Protein AF-Q7U7T5-F1 (afdb_monomer)

Secondary structure (DSSP, 8-state):
------EEEEEEE-STTHHHHHHHHHHTTEEEESS----GGGTTTEEEEEEEEETTEEEEEEEEEEEE--S-THHHHTTSTT-SS-SSEEEEEEE-S--EEE-HHHH--EETTEE-HHHHHHHHHHHHH--

Solvent-accessible surface area (backbone atoms only — not comparable to full-atom values): 7341 Å² total; per-residue (Å²): 134,84,77,80,71,72,43,80,50,46,42,55,29,66,63,97,51,17,66,58,38,49,51,43,23,60,77,68,29,36,49,56,32,66,81,74,83,78,58,82,85,41,37,76,32,26,35,36,40,40,33,27,57,60,89,96,42,38,36,34,30,36,25,34,32,65,40,72,46,87,69,67,69,59,77,53,24,61,76,39,96,72,57,41,49,59,73,58,57,48,30,22,31,50,73,71,29,60,81,39,80,50,58,62,90,44,38,52,65,72,53,94,58,15,52,38,77,92,25,42,64,52,40,52,52,52,42,61,76,76,88

Sequence (131 aa):
MTLIGITVRSWLYAGSCALENMVLGMEERAVRDGGNHLSTDEFDACLAIVVCRIGSNTFAHLGQIVGLYRGDARQIWDRSKDCGPSEGETYEMKPLSRIHRVPDEVCGPIEDDGVHADHRAAVVHYLLDMG

Mean predicted aligned error: 3.98 Å

pLDDT: mean 91.93, std 10.1, range [34.12, 98.25]

Nearest PDB structures (foldseek):
  8fl0-assembly1_ND  TM=3.411E-01  e=1.827E-01  Homo sapiens
  8ir3-assembly1_T  TM=2.831E-01  e=1.173E-01  Homo sapiens
  5oql-assembly1_b  TM=2.678E-01  e=6.490E-01  Thermochaetoides thermophila DSM 1495
  6swj-assembly1_A-2  TM=2.560E-01  e=7.849E-01  Geobacillus stearothermophilus
  4jas-assembly1_A-2  TM=2.453E-01  e=8.362E-01  Thermotoga maritima MSB8

Foldseek 3Di:
DPDLAQAEFEAEQEDQCSVVLVVLCVVLQKDDEAPDDDDQSCAQRYKYWYWYDDPPWIKTFIWGFHFFDPDDPQVRQVVTPVSHYYHHTMTRTGTQADIDTDDCVQQPDQDPRGRDPVNRVSVVVVRNVHD

Radius of gyration: 13.74 Å; Cα contacts (8 Å, |Δi|>4): 274; chains: 1; bounding box: 29×44×31 Å

Organism: Parasynechococcus marenigrum (strain WH8102) (NCBI:txid84588)

Structure (mmCIF, N/CA/C/O backbone):
data_AF-Q7U7T5-F1
#
_entry.id   AF-Q7U7T5-F1
#
loop_
_atom_site.group_PDB
_atom_site.id
_atom_site.type_symbol
_atom_site.label_atom_id
_atom_site.label_alt_id
_atom_site.label_comp_id
_atom_site.label_asym_id
_atom_site.label_entity_id
_atom_site.label_seq_id
_atom_site.pdbx_PDB_ins_code
_atom_site.Cartn_x
_atom_site.Cartn_y
_atom_site.Cartn_z
_atom_site.occupancy
_atom_site.B_iso_or_equiv
_atom_site.auth_seq_id
_atom_site.auth_comp_id
_atom_site.auth_asym_id
_atom_site.auth_atom_id
_atom_site.pdbx_PDB_model_num
ATOM 1 N N . MET A 1 1 ? 6.028 -26.794 -14.955 1.00 34.12 1 MET A N 1
ATOM 2 C CA . MET A 1 1 ? 5.023 -25.734 -14.741 1.00 34.12 1 MET A CA 1
ATOM 3 C C . MET A 1 1 ? 5.587 -24.794 -13.702 1.00 34.12 1 MET A C 1
ATOM 5 O O . MET A 1 1 ? 5.675 -25.180 -12.545 1.00 34.12 1 MET A O 1
ATOM 9 N N . THR A 1 2 ? 6.062 -23.626 -14.117 1.00 37.31 2 THR A N 1
ATOM 10 C CA . THR A 1 2 ? 6.516 -22.590 -13.189 1.00 37.31 2 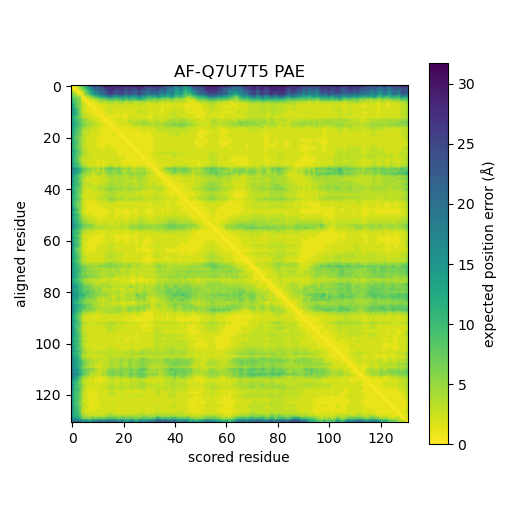THR A CA 1
ATOM 11 C C . THR A 1 2 ? 5.257 -21.939 -12.629 1.00 37.31 2 THR A C 1
ATOM 13 O O . THR A 1 2 ? 4.542 -21.258 -13.359 1.00 37.31 2 THR A O 1
ATOM 16 N N . LEU A 1 3 ? 4.914 -22.241 -11.377 1.00 44.62 3 LEU A N 1
ATOM 17 C CA . LEU A 1 3 ? 3.920 -21.456 -10.651 1.00 44.62 3 LEU A CA 1
ATOM 18 C C . LEU A 1 3 ? 4.504 -20.046 -10.539 1.00 44.62 3 LEU A C 1
ATOM 20 O O . LEU A 1 3 ? 5.525 -19.866 -9.880 1.00 44.62 3 LEU A O 1
ATOM 24 N N . ILE A 1 4 ? 3.910 -19.074 -11.231 1.00 53.91 4 ILE A N 1
ATOM 25 C CA . ILE A 1 4 ? 4.192 -17.662 -10.971 1.00 53.91 4 ILE A CA 1
ATOM 26 C C . ILE A 1 4 ? 3.612 -17.406 -9.579 1.00 53.91 4 ILE A C 1
ATOM 28 O O . ILE A 1 4 ? 2.395 -17.323 -9.417 1.00 53.91 4 ILE A O 1
ATOM 32 N N . GLY A 1 5 ? 4.468 -17.433 -8.558 1.00 70.69 5 GLY A N 1
ATOM 33 C CA . GLY A 1 5 ? 4.065 -17.127 -7.194 1.00 70.69 5 GLY A CA 1
ATOM 34 C C . GLY A 1 5 ? 3.686 -15.656 -7.127 1.00 70.69 5 GLY A C 1
ATOM 35 O O . GLY A 1 5 ? 4.531 -14.803 -7.373 1.00 70.69 5 GLY A O 1
ATOM 36 N N . ILE A 1 6 ? 2.419 -15.361 -6.840 1.00 82.44 6 ILE A N 1
ATOM 37 C CA . ILE A 1 6 ? 1.997 -13.994 -6.542 1.00 82.44 6 ILE A CA 1
ATOM 38 C C . ILE A 1 6 ? 2.529 -13.655 -5.151 1.00 82.44 6 ILE A C 1
ATOM 40 O O . ILE A 1 6 ? 2.190 -14.328 -4.176 1.00 82.44 6 ILE A O 1
ATOM 44 N N . THR A 1 7 ? 3.347 -12.613 -5.055 1.00 92.06 7 THR A N 1
ATOM 45 C CA . THR A 1 7 ? 3.876 -12.121 -3.782 1.00 92.06 7 THR A CA 1
ATOM 46 C C . THR A 1 7 ? 2.956 -11.032 -3.248 1.00 92.06 7 THR A C 1
ATOM 48 O O . THR A 1 7 ? 2.655 -10.073 -3.955 1.00 92.06 7 THR A O 1
ATOM 51 N N . VAL A 1 8 ? 2.531 -11.138 -1.988 1.00 94.94 8 VAL A N 1
ATOM 52 C CA . VAL A 1 8 ? 1.760 -10.082 -1.316 1.00 94.94 8 VAL A CA 1
ATOM 53 C C . VAL A 1 8 ? 2.662 -9.346 -0.333 1.00 94.94 8 VAL A C 1
ATOM 55 O O . VAL A 1 8 ? 3.161 -9.929 0.636 1.00 94.94 8 VAL A O 1
ATOM 58 N N . ARG A 1 9 ? 2.864 -8.055 -0.580 1.00 95.31 9 ARG A N 1
ATOM 59 C CA . ARG A 1 9 ? 3.651 -7.156 0.267 1.00 95.31 9 ARG A CA 1
ATOM 60 C C . ARG A 1 9 ? 2.754 -6.053 0.832 1.00 95.31 9 ARG A C 1
ATOM 62 O O . ARG A 1 9 ? 1.650 -5.813 0.336 1.00 95.31 9 ARG A O 1
ATOM 69 N N . SER A 1 10 ? 3.216 -5.427 1.905 1.00 95.50 10 SER A N 1
ATOM 70 C CA . SER A 1 10 ? 2.480 -4.401 2.637 1.00 95.50 10 SER A CA 1
ATOM 71 C C . SER A 1 10 ? 3.287 -3.106 2.678 1.00 95.50 10 SER A C 1
ATOM 73 O O . SER A 1 10 ? 4.493 -3.153 2.886 1.00 95.50 10 SER A O 1
ATOM 75 N N . TRP A 1 11 ? 2.608 -1.977 2.483 1.00 95.69 11 TRP A N 1
ATOM 76 C CA . TRP A 1 11 ? 3.145 -0.620 2.555 1.00 95.69 11 TRP A CA 1
ATOM 77 C C . TRP A 1 11 ? 2.410 0.127 3.660 1.00 95.69 11 TRP A C 1
ATOM 79 O O . TRP A 1 11 ? 1.198 0.328 3.565 1.00 95.69 11 TRP A O 1
ATOM 89 N N . LEU A 1 12 ? 3.131 0.551 4.698 1.00 94.88 12 LEU A N 1
ATOM 90 C CA . LEU A 1 12 ? 2.561 1.319 5.800 1.00 94.88 12 LEU A CA 1
ATOM 91 C C . LEU A 1 12 ? 2.782 2.815 5.600 1.00 94.88 12 LEU A C 1
ATOM 93 O O . LEU A 1 12 ? 3.911 3.302 5.626 1.00 94.88 12 LEU A O 1
ATOM 97 N N . TYR A 1 13 ? 1.692 3.567 5.488 1.00 95.00 13 TYR A N 1
ATOM 98 C CA . TYR A 1 13 ? 1.731 5.017 5.635 1.00 95.00 13 TYR A CA 1
ATOM 99 C C . TYR A 1 13 ? 1.404 5.369 7.085 1.00 95.00 13 TYR A C 1
ATOM 101 O O . TYR A 1 13 ? 0.362 4.980 7.622 1.00 95.00 13 TYR A O 1
ATOM 109 N N . ALA A 1 14 ? 2.308 6.107 7.722 1.00 91.50 14 ALA A N 1
ATOM 110 C CA . ALA A 1 14 ? 2.216 6.514 9.117 1.00 91.50 14 ALA A CA 1
ATOM 111 C C . ALA A 1 14 ? 2.115 8.040 9.244 1.00 91.50 14 ALA A C 1
ATOM 113 O O . ALA A 1 14 ? 2.394 8.777 8.302 1.00 91.50 14 ALA A O 1
ATOM 114 N N . GLY A 1 15 ? 1.708 8.513 10.422 1.00 91.06 15 GLY A N 1
ATOM 115 C CA . GLY A 1 15 ? 1.554 9.940 10.707 1.00 91.06 15 GLY A CA 1
ATOM 116 C C . GLY A 1 15 ? 0.133 10.470 10.499 1.00 91.06 15 GLY A C 1
ATOM 117 O O . GLY A 1 15 ? -0.784 9.762 10.082 1.00 91.06 15 GLY A O 1
ATOM 118 N N . SER A 1 16 ? -0.068 11.743 10.840 1.00 91.25 16 SER A N 1
ATOM 119 C CA . SER A 1 16 ? -1.385 12.390 10.825 1.00 91.25 16 SER A CA 1
ATOM 120 C C . SER A 1 16 ? -1.953 12.610 9.420 1.00 91.25 16 SER A C 1
ATOM 122 O O . SER A 1 16 ? -3.170 12.738 9.294 1.00 91.25 16 SER A O 1
ATOM 124 N N . CYS A 1 17 ? -1.112 12.619 8.380 1.00 94.12 17 CYS A N 1
ATOM 125 C CA . CYS A 1 17 ? -1.536 12.772 6.984 1.00 94.12 17 CYS A CA 1
ATOM 126 C C . CYS A 1 17 ? -1.495 11.443 6.215 1.00 94.12 17 CYS A C 1
ATOM 128 O O . CYS A 1 17 ? -1.640 11.430 4.999 1.00 94.12 17 CYS A O 1
ATOM 130 N N . ALA A 1 18 ? -1.357 10.299 6.895 1.00 95.06 18 ALA A N 1
ATOM 131 C CA . ALA A 1 18 ? -1.215 9.004 6.231 1.00 95.06 18 ALA A CA 1
ATOM 132 C C . ALA A 1 18 ? -2.376 8.660 5.280 1.00 95.06 18 ALA A C 1
ATOM 134 O O . ALA A 1 18 ? -2.152 8.134 4.191 1.00 95.06 18 ALA A O 1
ATOM 135 N N . LEU A 1 19 ? -3.612 9.002 5.660 1.00 96.12 19 LEU A N 1
ATOM 136 C CA . LEU A 1 19 ? -4.780 8.798 4.801 1.00 96.12 19 LEU A CA 1
ATOM 137 C C . LEU A 1 19 ? -4.782 9.747 3.593 1.00 96.12 19 LEU A C 1
ATOM 139 O O . LEU A 1 19 ? -5.151 9.338 2.500 1.00 96.12 19 LEU A O 1
ATOM 143 N N . GLU A 1 20 ? -4.341 10.993 3.768 1.00 96.69 20 GLU A N 1
ATOM 144 C CA . GLU A 1 20 ? -4.162 11.948 2.666 1.00 96.69 20 GLU A CA 1
ATOM 145 C C . GLU A 1 20 ? -3.090 11.445 1.689 1.00 96.69 20 GLU A C 1
ATOM 147 O O . GLU A 1 20 ? -3.336 11.368 0.488 1.00 96.69 20 GLU A O 1
ATOM 152 N N . ASN A 1 21 ? -1.952 10.983 2.208 1.00 96.25 21 ASN A N 1
ATOM 153 C CA . ASN A 1 21 ? -0.874 10.372 1.432 1.00 96.25 21 ASN A CA 1
ATOM 154 C C . ASN A 1 21 ? -1.335 9.144 0.642 1.00 96.25 21 ASN A C 1
ATOM 156 O O . ASN A 1 21 ? -0.922 8.955 -0.505 1.00 96.25 21 ASN A O 1
ATOM 160 N N . MET A 1 22 ? -2.195 8.322 1.249 1.00 96.75 22 MET A N 1
ATOM 161 C CA . MET A 1 22 ? -2.807 7.162 0.605 1.00 96.75 22 MET A CA 1
ATOM 162 C C . MET A 1 22 ? -3.728 7.586 -0.541 1.00 96.75 22 MET A C 1
ATOM 164 O O . MET A 1 22 ? -3.641 7.019 -1.625 1.00 96.75 22 MET A O 1
ATOM 168 N N . VAL A 1 23 ? -4.573 8.600 -0.331 1.00 96.94 23 VAL A N 1
ATOM 169 C CA . VAL A 1 23 ? -5.461 9.134 -1.376 1.00 96.94 23 VAL A CA 1
ATOM 170 C C . VAL A 1 23 ? -4.651 9.698 -2.543 1.00 96.94 23 VAL A C 1
ATOM 172 O O . VAL A 1 23 ? -4.903 9.315 -3.681 1.00 96.94 23 VAL A O 1
ATOM 175 N N . LEU A 1 24 ? -3.645 10.534 -2.271 1.00 96.81 24 LEU A N 1
ATOM 176 C CA . LEU A 1 24 ? -2.775 11.116 -3.299 1.00 96.81 24 LEU A CA 1
ATOM 177 C C . LEU A 1 24 ? -2.040 10.036 -4.103 1.00 96.81 24 LEU A C 1
ATOM 179 O O . LEU A 1 24 ? -2.031 10.074 -5.330 1.00 96.81 24 LEU A O 1
ATOM 183 N N . GLY A 1 25 ? -1.472 9.038 -3.418 1.00 96.56 25 GLY A N 1
ATOM 184 C CA . GLY A 1 25 ? -0.824 7.904 -4.075 1.00 96.56 25 GLY A CA 1
ATOM 185 C C . GLY A 1 25 ? -1.798 7.104 -4.942 1.00 96.56 25 GLY A C 1
ATOM 186 O O . GLY A 1 25 ? -1.485 6.761 -6.078 1.00 96.56 25 GLY A O 1
ATOM 187 N N . MET A 1 26 ? -3.016 6.858 -4.456 1.00 96.44 26 MET A N 1
ATOM 188 C CA . MET A 1 26 ? -4.038 6.148 -5.223 1.00 96.44 26 MET A CA 1
ATOM 189 C C . MET A 1 26 ? -4.483 6.928 -6.474 1.00 96.44 26 MET A C 1
ATOM 191 O O . MET A 1 26 ? -4.630 6.320 -7.537 1.00 96.44 26 MET A O 1
ATOM 195 N N . GLU A 1 27 ? -4.683 8.248 -6.369 1.00 95.56 27 GLU A N 1
ATOM 196 C CA . GLU A 1 27 ? -5.023 9.128 -7.500 1.00 95.56 27 GLU A CA 1
ATOM 197 C C . GLU A 1 27 ? -3.945 9.084 -8.591 1.00 95.56 27 GLU A C 1
ATOM 199 O O . GLU A 1 27 ? -4.260 8.923 -9.772 1.00 95.56 27 GLU A O 1
ATOM 204 N N . GLU A 1 28 ? -2.679 9.144 -8.178 1.00 96.44 28 GLU A N 1
ATOM 205 C CA . GLU A 1 28 ? -1.511 9.162 -9.066 1.00 96.44 28 GLU A CA 1
ATOM 206 C C . GLU A 1 28 ? -0.999 7.761 -9.424 1.00 96.44 28 GLU A C 1
ATOM 208 O O . GLU A 1 28 ? -0.011 7.618 -10.143 1.00 96.44 28 GLU A O 1
ATOM 213 N N . ARG A 1 29 ? -1.684 6.705 -8.956 1.00 97.00 29 ARG A N 1
ATOM 214 C CA . ARG A 1 29 ? -1.322 5.299 -9.208 1.00 97.00 29 ARG A CA 1
ATOM 215 C C . ARG A 1 29 ? 0.114 4.984 -8.785 1.00 97.00 29 ARG A C 1
ATOM 217 O O . ARG A 1 29 ? 0.842 4.268 -9.471 1.00 97.00 29 ARG A O 1
ATOM 224 N N . ALA A 1 30 ? 0.502 5.518 -7.637 1.00 96.75 30 ALA A N 1
ATOM 225 C CA . ALA A 1 30 ? 1.840 5.429 -7.091 1.00 96.75 30 ALA A CA 1
ATOM 226 C C . ALA A 1 30 ? 1.818 5.001 -5.622 1.00 96.75 30 ALA A C 1
ATOM 228 O O . ALA A 1 30 ? 0.968 5.418 -4.833 1.00 96.75 30 ALA A O 1
ATOM 229 N N . VAL A 1 31 ? 2.805 4.200 -5.239 1.00 96.19 31 VAL A N 1
ATOM 230 C CA . VAL A 1 31 ? 3.076 3.861 -3.842 1.00 96.19 31 VAL A CA 1
ATOM 231 C C . VAL A 1 31 ? 4.555 4.081 -3.551 1.00 96.19 31 VAL A C 1
ATOM 233 O O . VAL A 1 31 ? 5.398 3.836 -4.414 1.00 96.19 31 VAL A O 1
ATOM 236 N N . ARG A 1 32 ? 4.875 4.581 -2.358 1.00 94.31 32 ARG A N 1
ATOM 237 C CA . ARG A 1 32 ? 6.250 4.853 -1.935 1.00 94.31 32 ARG A CA 1
ATOM 238 C C . ARG A 1 32 ? 6.476 4.349 -0.527 1.00 94.31 32 ARG A C 1
ATOM 240 O O . ARG A 1 32 ? 5.715 4.684 0.372 1.00 94.31 32 ARG A O 1
ATOM 247 N N . ASP A 1 33 ? 7.550 3.604 -0.332 1.00 88.00 33 ASP A N 1
ATOM 248 C CA . ASP A 1 33 ? 8.128 3.418 0.992 1.00 88.00 33 ASP A CA 1
ATOM 249 C C . ASP A 1 33 ? 9.649 3.249 0.898 1.00 88.00 33 ASP A C 1
ATOM 251 O O . ASP A 1 33 ? 10.216 3.203 -0.195 1.00 88.00 33 ASP A O 1
ATOM 255 N N . GLY A 1 34 ? 10.298 3.161 2.058 1.00 85.56 34 GLY A N 1
ATOM 256 C CA . GLY A 1 34 ? 11.724 2.853 2.168 1.00 85.56 34 GLY A CA 1
ATOM 257 C C . GLY A 1 34 ? 12.044 1.414 2.583 1.00 85.56 34 GLY A C 1
ATOM 258 O O . GLY A 1 34 ? 13.200 1.143 2.888 1.00 85.56 34 GLY A O 1
ATOM 259 N N . GLY A 1 35 ? 11.054 0.520 2.673 1.00 87.00 35 GLY A N 1
ATOM 260 C CA . GLY A 1 35 ? 11.224 -0.845 3.195 1.00 87.00 35 GLY A CA 1
ATOM 261 C C . GLY A 1 35 ? 11.054 -1.945 2.144 1.00 87.00 35 GLY A C 1
ATOM 262 O O . GLY A 1 35 ? 11.694 -2.994 2.220 1.00 87.00 35 GLY A O 1
ATOM 263 N N . ASN A 1 36 ? 10.215 -1.709 1.140 1.00 91.19 36 ASN A N 1
ATOM 264 C CA . ASN A 1 36 ? 9.962 -2.614 0.038 1.00 91.19 36 ASN A CA 1
ATOM 265 C C . ASN A 1 36 ? 10.887 -2.299 -1.136 1.00 91.19 36 ASN A C 1
ATOM 267 O O . ASN A 1 36 ? 10.698 -1.336 -1.874 1.00 91.19 36 ASN A O 1
ATOM 271 N N . HIS A 1 37 ? 11.832 -3.207 -1.359 1.00 93.00 37 HIS A N 1
ATOM 272 C CA . HIS A 1 37 ? 12.670 -3.235 -2.552 1.00 93.00 37 HIS A CA 1
ATOM 273 C C . HIS A 1 37 ? 12.247 -4.409 -3.434 1.00 93.00 37 HIS A C 1
ATOM 275 O O . HIS A 1 37 ? 12.273 -5.563 -2.986 1.00 93.00 37 HIS A O 1
ATOM 281 N N . LEU A 1 38 ? 11.789 -4.115 -4.649 1.00 92.75 38 LEU A N 1
ATOM 282 C CA . LEU A 1 38 ? 11.321 -5.095 -5.621 1.00 92.75 38 LEU A CA 1
ATOM 283 C C . LEU A 1 38 ? 12.301 -5.175 -6.785 1.00 92.75 38 LEU A C 1
ATOM 285 O O . LEU A 1 38 ? 12.752 -4.166 -7.326 1.00 92.75 38 LEU A O 1
ATOM 289 N N . SER A 1 39 ? 12.579 -6.400 -7.213 1.00 92.44 39 SER A N 1
ATOM 290 C CA . SER A 1 39 ? 13.251 -6.638 -8.487 1.00 92.44 39 SER A CA 1
ATOM 291 C C . SER A 1 39 ? 12.271 -6.527 -9.660 1.00 92.44 39 SER A C 1
ATOM 293 O O . SER A 1 39 ? 11.058 -6.648 -9.493 1.00 92.44 39 SER A O 1
ATOM 295 N N . THR A 1 40 ? 12.792 -6.351 -10.878 1.00 91.88 40 THR A N 1
ATOM 296 C CA . THR A 1 40 ? 11.965 -6.305 -12.097 1.00 91.88 40 THR A CA 1
ATOM 297 C C . THR A 1 40 ? 11.143 -7.569 -12.326 1.00 91.88 40 THR A C 1
ATOM 299 O O . THR A 1 40 ? 10.089 -7.498 -12.948 1.00 91.88 40 THR A O 1
ATOM 302 N N . ASP A 1 41 ? 11.605 -8.710 -11.812 1.00 91.81 41 ASP A N 1
ATOM 303 C CA . ASP A 1 41 ? 10.927 -10.004 -11.940 1.00 91.81 41 ASP A CA 1
ATOM 304 C C . ASP A 1 41 ? 9.673 -10.095 -11.054 1.00 91.81 4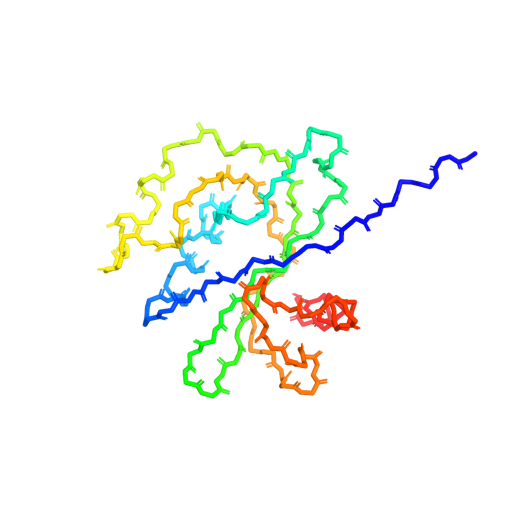1 ASP A C 1
ATOM 306 O O . ASP A 1 41 ? 8.827 -10.965 -11.251 1.00 91.81 41 ASP A O 1
ATOM 310 N N . GLU A 1 42 ? 9.545 -9.196 -10.075 1.00 92.62 42 GLU A N 1
ATOM 311 C CA . GLU A 1 42 ? 8.385 -9.103 -9.187 1.00 92.62 42 GLU A CA 1
ATOM 312 C C . GLU A 1 42 ? 7.310 -8.149 -9.715 1.00 92.62 42 GLU A C 1
ATOM 314 O O . GLU A 1 42 ? 6.191 -8.135 -9.195 1.00 92.62 42 GLU A O 1
ATOM 319 N N . PHE A 1 43 ? 7.614 -7.364 -10.751 1.00 94.38 43 PHE A N 1
ATOM 320 C CA . PHE A 1 43 ? 6.609 -6.547 -11.423 1.00 94.38 43 PHE A CA 1
ATOM 321 C C . PHE A 1 43 ? 5.574 -7.447 -12.094 1.00 94.38 43 PHE A C 1
ATOM 323 O O . PHE A 1 43 ? 5.881 -8.543 -12.556 1.00 94.38 43 PHE A O 1
ATOM 330 N N . ASP A 1 44 ? 4.316 -7.019 -12.055 1.00 93.25 44 ASP A N 1
ATOM 331 C CA . ASP A 1 44 ? 3.128 -7.798 -12.419 1.00 93.25 44 ASP A CA 1
ATOM 332 C C . ASP A 1 44 ? 2.874 -9.054 -11.553 1.00 93.25 44 ASP A C 1
ATOM 334 O O . ASP A 1 44 ? 1.761 -9.583 -11.564 1.00 93.25 44 ASP A O 1
ATOM 338 N N . ALA A 1 45 ? 3.835 -9.497 -10.737 1.00 93.31 45 ALA A N 1
ATOM 339 C CA . ALA A 1 45 ? 3.707 -10.618 -9.804 1.00 93.31 45 ALA A CA 1
ATOM 340 C C . ALA A 1 45 ? 3.541 -10.183 -8.335 1.00 93.31 45 ALA A C 1
ATOM 342 O O . ALA A 1 45 ? 3.340 -11.034 -7.466 1.00 93.31 45 ALA A O 1
ATOM 343 N N . CYS A 1 46 ? 3.590 -8.880 -8.038 1.00 96.06 46 CYS A N 1
ATOM 344 C CA . CYS A 1 46 ? 3.427 -8.352 -6.687 1.00 96.06 46 CYS A CA 1
ATOM 345 C C . CYS A 1 46 ? 2.085 -7.635 -6.489 1.00 96.06 46 CYS A C 1
ATOM 347 O O . CYS A 1 46 ? 1.751 -6.681 -7.196 1.00 96.06 46 CYS A O 1
ATOM 349 N N . LEU A 1 47 ? 1.339 -8.073 -5.474 1.00 97.06 47 LEU A N 1
ATOM 350 C CA . LEU A 1 47 ? 0.208 -7.345 -4.914 1.00 97.06 47 LEU A CA 1
ATOM 351 C C . LEU A 1 47 ? 0.666 -6.497 -3.727 1.00 97.06 47 LEU A C 1
ATOM 353 O O . LEU A 1 47 ? 1.343 -6.985 -2.819 1.00 97.06 47 LEU A O 1
ATOM 357 N N . ALA A 1 48 ? 0.241 -5.240 -3.728 1.00 96.94 48 ALA A N 1
ATOM 358 C CA . ALA A 1 48 ? 0.500 -4.262 -2.693 1.00 96.94 48 ALA A CA 1
ATOM 359 C C . ALA A 1 48 ? -0.754 -3.991 -1.871 1.00 96.94 48 ALA A C 1
ATOM 361 O O . ALA A 1 48 ? -1.745 -3.463 -2.380 1.00 96.94 48 ALA A O 1
ATOM 362 N N . ILE A 1 49 ? -0.686 -4.332 -0.586 1.00 97.69 49 ILE A N 1
ATOM 363 C CA . ILE A 1 49 ? -1.610 -3.825 0.424 1.00 97.69 49 ILE A CA 1
ATOM 364 C C . ILE A 1 49 ? -1.031 -2.504 0.915 1.00 97.69 49 ILE A C 1
ATOM 366 O O . ILE A 1 49 ? -0.026 -2.497 1.619 1.00 97.69 49 ILE A O 1
ATOM 370 N N . VAL A 1 50 ? -1.652 -1.386 0.561 1.00 97.56 50 VAL A N 1
ATOM 371 C CA . VAL A 1 50 ? -1.272 -0.084 1.117 1.00 97.56 50 VAL A CA 1
ATOM 372 C C . VAL A 1 50 ? -2.198 0.190 2.284 1.00 97.56 50 VAL A C 1
ATOM 374 O O . VAL A 1 50 ? -3.415 0.214 2.108 1.00 97.56 50 VAL A O 1
ATOM 377 N N . VAL A 1 51 ? -1.637 0.358 3.476 1.00 97.12 51 VAL A N 1
ATOM 378 C CA . VAL A 1 51 ? -2.375 0.466 4.735 1.00 97.12 51 VAL A CA 1
ATOM 379 C C . VAL A 1 51 ? -1.946 1.709 5.507 1.00 97.12 51 VAL A C 1
ATOM 381 O O . VAL A 1 51 ? -0.790 2.118 5.487 1.00 97.12 51 VAL A O 1
ATOM 384 N N . CYS A 1 52 ? -2.887 2.321 6.216 1.00 95.81 52 CYS A N 1
ATOM 385 C CA . CYS A 1 52 ? -2.601 3.355 7.199 1.00 95.81 52 CYS A CA 1
ATOM 386 C C . CYS A 1 52 ? -3.544 3.239 8.392 1.00 95.81 52 CYS A C 1
ATOM 388 O O . CYS A 1 52 ? -4.664 2.729 8.271 1.00 95.81 52 CYS A O 1
ATOM 390 N N . ARG A 1 53 ? -3.120 3.772 9.538 1.00 93.94 53 ARG A N 1
ATOM 391 C CA . ARG A 1 53 ? -3.942 3.837 10.747 1.00 93.94 53 ARG A CA 1
ATOM 392 C C . ARG A 1 53 ? -4.161 5.285 11.172 1.00 93.94 53 ARG A C 1
ATOM 394 O O . ARG A 1 53 ? -3.205 6.021 11.388 1.00 93.94 53 ARG A O 1
ATOM 401 N N . ILE A 1 54 ? -5.426 5.674 11.321 1.00 92.56 54 ILE A N 1
ATOM 402 C CA . ILE A 1 54 ? -5.847 6.994 11.807 1.00 92.56 54 ILE A CA 1
ATOM 403 C C . ILE A 1 54 ? -6.697 6.799 13.063 1.00 92.56 54 ILE A C 1
ATOM 405 O O . ILE A 1 54 ? -7.837 6.330 13.003 1.00 92.56 54 ILE A O 1
ATOM 409 N N . GLY A 1 55 ? -6.135 7.153 14.221 1.00 89.81 55 GLY A N 1
ATOM 410 C CA . GLY A 1 55 ? -6.745 6.839 15.513 1.00 89.81 55 GLY A CA 1
ATOM 411 C C . GLY A 1 55 ? -6.906 5.326 15.682 1.00 89.81 55 GLY A C 1
ATOM 412 O O . GLY A 1 55 ? -5.946 4.580 15.521 1.00 89.81 55 GLY A O 1
ATOM 413 N N . SER A 1 56 ? -8.127 4.873 15.970 1.00 89.69 56 SER A N 1
ATOM 414 C CA . SER A 1 56 ? -8.478 3.449 16.069 1.00 89.69 56 SER A CA 1
ATOM 415 C C . SER A 1 56 ? -8.938 2.827 14.745 1.00 89.69 56 SER A C 1
ATOM 417 O O . SER A 1 56 ? -9.454 1.716 14.742 1.00 89.69 56 SER A O 1
ATOM 419 N N . ASN A 1 57 ? -8.831 3.542 13.621 1.00 94.62 57 ASN A N 1
ATOM 420 C CA . ASN A 1 57 ? -9.322 3.060 12.334 1.00 94.62 57 ASN A CA 1
ATOM 421 C C . ASN A 1 57 ? -8.171 2.675 11.413 1.00 94.62 57 ASN A C 1
ATOM 423 O O . ASN A 1 57 ? -7.287 3.489 11.143 1.00 94.62 57 ASN A O 1
ATOM 427 N N . THR A 1 58 ? -8.240 1.458 10.883 1.00 96.56 58 THR A N 1
ATOM 428 C CA . THR A 1 58 ? -7.346 0.963 9.838 1.00 96.56 58 THR A CA 1
ATOM 429 C C . THR A 1 58 ? -8.007 1.169 8.475 1.00 96.56 58 THR A C 1
ATOM 431 O O . THR A 1 58 ? -9.158 0.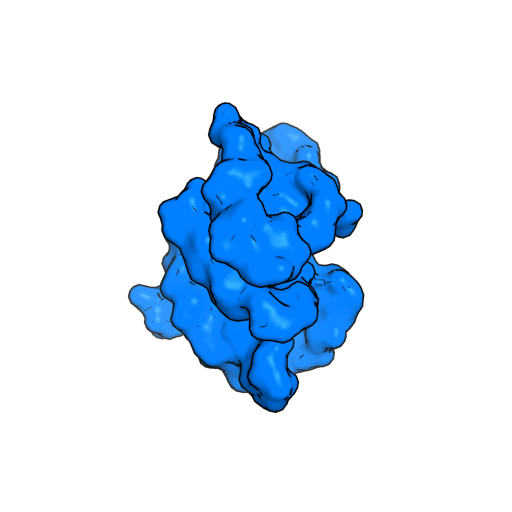777 8.268 1.00 96.56 58 THR A O 1
ATOM 434 N N . PHE A 1 59 ? -7.294 1.800 7.546 1.00 97.69 59 PHE A N 1
ATOM 435 C CA . PHE A 1 59 ? -7.710 1.967 6.154 1.00 97.69 59 PHE A CA 1
ATOM 436 C C .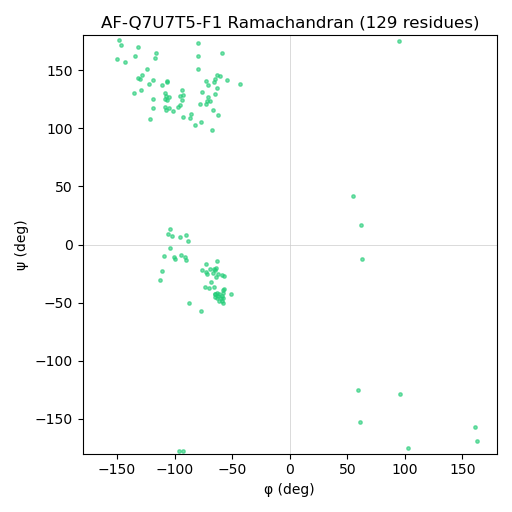 PHE A 1 59 ? -6.705 1.277 5.248 1.00 97.69 59 PHE A C 1
ATOM 438 O O . PHE A 1 59 ? -5.507 1.344 5.518 1.00 97.69 59 PHE A O 1
ATOM 445 N N . ALA A 1 60 ? -7.178 0.638 4.183 1.00 98.00 60 ALA A N 1
ATOM 446 C CA . ALA A 1 60 ? -6.301 0.042 3.190 1.00 98.00 60 ALA A CA 1
ATOM 447 C C . ALA A 1 60 ? -6.919 0.032 1.792 1.00 98.00 60 ALA A C 1
ATOM 449 O O . ALA A 1 60 ? -8.143 0.081 1.639 1.00 98.00 60 ALA A O 1
ATOM 450 N N . HIS A 1 61 ? -6.064 -0.085 0.781 1.00 98.25 61 HIS A N 1
ATOM 451 C CA . HIS A 1 61 ? -6.449 -0.489 -0.565 1.00 98.25 61 HIS A CA 1
ATOM 452 C C . HIS A 1 61 ? -5.474 -1.531 -1.112 1.00 98.25 61 HIS A C 1
ATOM 454 O O . HIS A 1 61 ? -4.351 -1.687 -0.627 1.00 98.25 61 HIS A O 1
ATOM 460 N N . LEU A 1 62 ? -5.920 -2.236 -2.146 1.00 98.12 62 LEU A N 1
ATOM 461 C CA . LEU A 1 62 ? -5.140 -3.220 -2.872 1.00 98.12 62 LEU A CA 1
ATOM 462 C C . LEU A 1 62 ? -4.742 -2.655 -4.233 1.00 98.12 62 LEU A C 1
ATOM 464 O O . LEU A 1 62 ? -5.548 -2.020 -4.920 1.00 98.12 62 LEU A O 1
ATOM 468 N N . GLY A 1 63 ? -3.517 -2.930 -4.654 1.00 97.38 63 GLY A N 1
ATOM 469 C CA . GLY A 1 63 ? -3.081 -2.720 -6.025 1.00 97.38 63 GLY A CA 1
ATOM 470 C C . GLY A 1 63 ? -2.064 -3.757 -6.472 1.00 97.38 63 GLY A C 1
ATOM 471 O O . GLY A 1 63 ? -1.596 -4.570 -5.684 1.00 97.38 63 GLY A O 1
ATOM 472 N N . GLN A 1 64 ? -1.739 -3.738 -7.755 1.00 97.62 64 GLN A N 1
ATOM 473 C CA . GLN A 1 64 ? -0.683 -4.550 -8.351 1.00 97.62 64 GLN A CA 1
ATOM 474 C C . GLN A 1 64 ? 0.486 -3.642 -8.713 1.00 97.62 64 GLN A C 1
ATOM 476 O O . GLN A 1 64 ? 0.269 -2.622 -9.366 1.00 97.62 64 GLN A O 1
ATOM 481 N N . ILE A 1 65 ? 1.706 -4.002 -8.320 1.00 97.62 65 ILE A N 1
ATOM 482 C CA . ILE A 1 65 ? 2.907 -3.268 -8.728 1.00 97.62 65 ILE A CA 1
ATOM 483 C C . ILE A 1 65 ? 3.265 -3.663 -10.157 1.00 97.62 65 ILE A C 1
ATOM 485 O O . ILE A 1 65 ? 3.499 -4.837 -10.434 1.00 97.62 65 ILE A O 1
ATOM 489 N N . VAL A 1 66 ? 3.307 -2.683 -11.058 1.00 96.88 66 VAL A N 1
ATOM 490 C CA . VAL A 1 66 ? 3.566 -2.900 -12.496 1.00 96.88 66 VAL A CA 1
ATOM 491 C C . VAL A 1 66 ? 4.940 -2.388 -12.930 1.00 96.88 66 VAL A C 1
ATOM 493 O O . VAL A 1 66 ? 5.387 -2.650 -14.044 1.00 96.88 66 VAL A O 1
ATOM 496 N N . GLY A 1 67 ? 5.632 -1.652 -12.060 1.00 96.94 67 GLY A N 1
ATOM 497 C CA . GLY A 1 67 ? 6.982 -1.177 -12.326 1.00 96.94 67 GLY A CA 1
ATOM 498 C C . GLY A 1 67 ? 7.416 -0.033 -11.427 1.00 96.94 67 GLY A C 1
ATOM 499 O O . GLY A 1 67 ? 6.752 0.307 -10.450 1.00 96.94 67 GLY A O 1
ATOM 500 N N . LEU A 1 68 ? 8.540 0.585 -11.785 1.00 96.81 68 LEU A N 1
ATOM 501 C CA . LEU A 1 68 ? 8.980 1.844 -11.188 1.00 96.81 68 LEU A CA 1
ATOM 502 C C . LEU A 1 68 ? 8.111 2.998 -11.687 1.00 96.81 68 LEU A C 1
ATOM 504 O O . LEU A 1 68 ? 7.785 3.071 -12.876 1.00 96.81 68 LEU A O 1
ATOM 508 N N . TYR A 1 69 ? 7.790 3.925 -10.789 1.00 96.50 69 TYR A N 1
ATOM 509 C CA . TYR A 1 69 ? 7.062 5.133 -11.146 1.00 96.50 69 TYR A CA 1
ATOM 510 C C . TYR A 1 69 ? 7.904 6.011 -12.077 1.00 96.50 69 TYR A C 1
ATOM 512 O O . TYR A 1 69 ? 9.072 6.288 -11.811 1.00 96.50 69 TYR A O 1
ATOM 520 N N . ARG A 1 70 ? 7.311 6.438 -13.197 1.00 92.50 70 ARG A N 1
ATOM 521 C CA . ARG A 1 70 ? 8.016 7.176 -14.263 1.00 92.50 70 ARG A CA 1
ATOM 522 C C . ARG A 1 70 ? 7.905 8.698 -14.142 1.00 92.50 70 ARG A C 1
ATOM 524 O O . ARG A 1 70 ? 8.551 9.408 -14.910 1.00 92.50 70 ARG A O 1
ATOM 531 N N . GLY A 1 71 ? 7.064 9.192 -13.236 1.00 90.50 71 GLY A N 1
ATOM 532 C CA . GLY A 1 71 ? 6.879 10.618 -12.977 1.00 90.50 71 GLY A CA 1
ATOM 533 C C . GLY A 1 71 ? 7.775 11.144 -11.856 1.00 90.50 71 GLY A C 1
ATOM 534 O O . GLY A 1 71 ? 8.565 10.416 -11.257 1.00 90.50 71 GLY A O 1
ATOM 535 N N . ASP A 1 72 ? 7.611 12.425 -11.536 1.00 90.44 72 ASP A N 1
ATOM 536 C CA . ASP A 1 72 ? 8.239 13.028 -10.363 1.00 90.44 72 ASP A CA 1
ATOM 537 C C . ASP A 1 72 ? 7.401 12.725 -9.115 1.00 90.44 72 ASP A C 1
ATOM 539 O O . ASP A 1 72 ? 6.351 13.327 -8.886 1.00 90.44 72 ASP A O 1
ATOM 543 N N . ALA A 1 73 ? 7.865 11.774 -8.305 1.00 87.81 73 ALA A N 1
ATOM 544 C CA . ALA A 1 73 ? 7.196 11.356 -7.076 1.00 87.81 73 ALA A CA 1
ATOM 545 C C . ALA A 1 73 ? 6.968 12.512 -6.084 1.00 87.81 73 ALA A C 1
ATOM 547 O O . ALA A 1 73 ? 6.019 12.475 -5.301 1.00 87.81 73 ALA A O 1
ATOM 548 N N . ARG A 1 74 ? 7.806 13.558 -6.118 1.00 89.38 74 ARG A N 1
ATOM 549 C CA . ARG A 1 74 ? 7.644 14.729 -5.243 1.00 89.38 74 ARG A CA 1
ATOM 550 C C . ARG A 1 74 ? 6.366 15.494 -5.567 1.00 89.38 74 ARG A C 1
ATOM 552 O O . ARG A 1 74 ? 5.650 15.896 -4.661 1.00 89.38 74 ARG A O 1
ATOM 559 N N . GLN A 1 75 ? 5.986 15.574 -6.841 1.00 91.62 75 GLN A N 1
ATOM 560 C CA . GLN A 1 75 ? 4.760 16.265 -7.265 1.00 91.62 75 GLN A CA 1
ATOM 561 C C . GLN A 1 75 ? 3.476 15.614 -6.730 1.00 91.62 75 GLN A C 1
ATOM 563 O O . GLN A 1 75 ? 2.441 16.277 -6.659 1.00 91.62 75 GLN A O 1
ATOM 568 N N . ILE A 1 76 ? 3.541 14.339 -6.332 1.00 93.50 76 ILE A N 1
ATOM 569 C CA . ILE A 1 76 ? 2.418 13.623 -5.723 1.00 93.50 76 ILE A CA 1
ATOM 570 C C . ILE A 1 76 ? 2.263 14.051 -4.264 1.00 93.50 76 ILE A C 1
ATOM 572 O O . ILE A 1 76 ? 1.206 14.535 -3.862 1.00 93.50 76 ILE A O 1
ATOM 576 N N . TRP A 1 77 ? 3.324 13.883 -3.470 1.00 94.06 77 TRP A N 1
ATOM 577 C CA . TRP A 1 77 ? 3.237 13.970 -2.013 1.00 94.06 77 TRP A CA 1
ATOM 578 C C . TRP A 1 77 ? 3.697 15.295 -1.400 1.00 94.06 77 TRP A C 1
ATOM 580 O O . TRP A 1 77 ? 3.360 15.548 -0.247 1.00 94.06 77 TRP A O 1
ATOM 590 N N . ASP A 1 78 ? 4.335 16.195 -2.154 1.00 91.75 78 ASP A N 1
ATOM 591 C CA . ASP A 1 78 ? 4.556 17.588 -1.720 1.00 91.75 78 ASP A CA 1
ATOM 592 C C . ASP A 1 78 ? 3.221 18.338 -1.528 1.00 91.75 78 ASP A C 1
ATOM 594 O O . ASP A 1 78 ? 3.166 19.404 -0.916 1.00 91.75 78 ASP A O 1
ATOM 598 N N . ARG A 1 79 ? 2.120 17.771 -2.047 1.00 89.06 79 ARG A N 1
ATOM 599 C CA . ARG A 1 79 ? 0.744 18.230 -1.819 1.00 89.06 79 ARG A CA 1
ATOM 600 C C . ARG A 1 79 ? 0.245 17.920 -0.403 1.00 89.06 79 ARG A C 1
ATOM 602 O O . ARG A 1 79 ? -0.674 18.597 0.050 1.00 89.06 79 ARG A O 1
ATOM 609 N N . SER A 1 80 ? 0.826 16.924 0.269 1.00 90.56 80 SER A N 1
ATOM 610 C CA . SER A 1 80 ? 0.509 16.587 1.658 1.00 90.56 80 SER A CA 1
ATOM 611 C C . SER A 1 80 ? 1.214 17.530 2.627 1.00 90.56 80 SER A C 1
ATOM 613 O O . SER A 1 80 ? 2.322 18.004 2.381 1.00 90.56 80 SER A O 1
ATOM 615 N N . LYS A 1 81 ? 0.605 17.751 3.794 1.00 89.38 81 LYS A N 1
ATOM 616 C CA . LYS A 1 81 ? 1.178 18.598 4.853 1.00 89.38 81 LYS A CA 1
ATOM 617 C C . LYS A 1 81 ? 2.462 18.037 5.468 1.00 89.38 81 LYS A C 1
ATOM 619 O O . LYS A 1 81 ? 3.191 18.799 6.098 1.00 89.38 81 LYS A O 1
ATOM 624 N N . ASP A 1 82 ? 2.705 16.734 5.343 1.00 89.69 82 ASP A N 1
ATOM 625 C CA . ASP A 1 82 ? 3.882 16.051 5.896 1.00 89.69 82 ASP A CA 1
ATOM 626 C C . ASP A 1 82 ? 4.935 15.672 4.845 1.00 89.69 82 ASP A C 1
ATOM 628 O O . ASP A 1 82 ? 5.889 14.972 5.171 1.00 89.69 82 ASP A O 1
ATOM 632 N N . CYS A 1 83 ? 4.785 16.147 3.604 1.00 87.19 83 CYS A N 1
ATOM 633 C CA . CYS A 1 83 ? 5.658 15.806 2.475 1.00 87.19 83 CYS A CA 1
ATOM 634 C C . CYS A 1 83 ? 5.663 14.307 2.102 1.00 87.19 83 CYS A C 1
ATOM 636 O O . CYS A 1 83 ? 6.537 13.837 1.360 1.00 87.19 83 CYS A O 1
ATOM 638 N N . GLY A 1 84 ? 4.665 13.548 2.563 1.00 89.62 84 GLY A N 1
ATOM 639 C CA . GLY A 1 84 ? 4.400 12.199 2.091 1.00 89.62 84 GLY A CA 1
ATOM 640 C C . GLY A 1 84 ? 4.841 11.053 2.989 1.00 89.62 84 GLY A C 1
ATOM 641 O O . GLY A 1 84 ? 5.362 11.251 4.084 1.00 89.62 84 GLY A O 1
ATOM 642 N N . PRO A 1 85 ? 4.681 9.818 2.479 1.00 90.88 85 PRO A N 1
ATOM 643 C CA . PRO A 1 85 ? 5.255 8.614 3.068 1.00 90.88 85 PRO A CA 1
ATOM 644 C C . PRO A 1 85 ? 6.778 8.702 3.154 1.00 90.88 85 PRO A C 1
ATOM 646 O O . PRO A 1 85 ? 7.393 9.501 2.443 1.00 90.88 85 PRO A O 1
ATOM 649 N N . SER A 1 86 ? 7.383 7.819 3.946 1.00 87.69 86 SER A N 1
ATOM 650 C CA . SER A 1 86 ? 8.837 7.666 4.051 1.00 87.69 86 SER A CA 1
ATOM 651 C C . SER A 1 86 ? 9.529 7.695 2.684 1.00 87.69 86 SER A C 1
ATOM 653 O O . SER A 1 86 ? 9.037 7.109 1.716 1.00 87.69 86 SER A O 1
ATOM 655 N N . GLU A 1 87 ? 10.668 8.388 2.601 1.00 87.38 87 GLU A N 1
ATOM 656 C CA . GLU A 1 87 ? 11.476 8.399 1.381 1.00 87.38 87 GLU A CA 1
ATOM 657 C C . GLU A 1 87 ? 11.955 6.987 1.024 1.00 87.38 87 GLU A C 1
ATOM 659 O O . GLU A 1 87 ? 12.269 6.177 1.897 1.00 87.38 87 GLU A O 1
ATOM 664 N N . GLY A 1 88 ? 12.024 6.718 -0.278 1.00 89.75 88 GLY A N 1
ATOM 665 C CA . GLY A 1 88 ? 12.463 5.446 -0.828 1.00 89.75 88 GLY A CA 1
ATOM 666 C C . GLY A 1 88 ? 12.006 5.274 -2.271 1.00 89.75 88 GLY A C 1
ATOM 667 O O . GLY A 1 88 ? 11.756 6.257 -2.980 1.00 89.75 88 GLY A O 1
ATOM 668 N N . GLU A 1 89 ? 11.926 4.027 -2.722 1.00 93.62 89 GLU A N 1
ATOM 669 C CA . GLU A 1 89 ? 11.521 3.718 -4.089 1.00 93.62 89 GLU A CA 1
ATOM 670 C C . GLU A 1 89 ? 10.033 4.006 -4.282 1.00 93.62 89 GLU A C 1
ATOM 672 O O . GLU A 1 89 ? 9.190 3.713 -3.434 1.00 93.62 89 GLU A O 1
ATOM 677 N N . THR A 1 90 ? 9.711 4.622 -5.417 1.00 96.44 90 THR A N 1
ATOM 678 C CA . THR A 1 90 ? 8.325 4.869 -5.810 1.00 96.44 90 THR A CA 1
ATOM 679 C C . THR A 1 90 ? 7.963 3.921 -6.937 1.00 96.44 90 THR A C 1
ATOM 681 O O . THR A 1 90 ? 8.612 3.898 -7.985 1.00 96.44 90 THR A O 1
ATOM 684 N N . TYR A 1 91 ? 6.906 3.155 -6.719 1.00 97.38 91 TYR A N 1
ATOM 685 C CA . TYR A 1 91 ? 6.414 2.159 -7.650 1.00 97.38 91 TYR A CA 1
ATOM 686 C C . TYR A 1 91 ? 5.130 2.636 -8.316 1.00 97.38 91 TYR A C 1
ATOM 688 O O . TYR A 1 91 ? 4.268 3.238 -7.675 1.00 97.38 91 TYR A O 1
ATOM 696 N N . GLU A 1 92 ? 5.003 2.341 -9.606 1.00 97.69 92 GLU A N 1
ATOM 697 C CA . GLU A 1 92 ? 3.740 2.441 -10.320 1.00 97.69 92 GLU A CA 1
ATOM 698 C C . GLU A 1 92 ? 2.866 1.252 -9.928 1.00 97.69 92 GLU A C 1
ATOM 700 O O . GLU A 1 92 ? 3.289 0.090 -9.941 1.00 97.69 92 GLU A O 1
ATOM 705 N N . MET A 1 93 ? 1.624 1.553 -9.581 1.00 96.75 93 MET A N 1
ATOM 706 C CA . MET A 1 93 ? 0.667 0.587 -9.088 1.00 96.75 93 MET A CA 1
ATOM 707 C C . MET A 1 93 ? -0.634 0.701 -9.873 1.00 96.75 93 MET A C 1
ATOM 709 O O . MET A 1 93 ? -1.209 1.776 -10.000 1.00 96.75 93 MET A O 1
ATOM 713 N N . LYS A 1 94 ? -1.178 -0.427 -10.319 1.00 97.31 94 LYS A N 1
ATOM 714 C CA . LYS A 1 94 ? -2.552 -0.522 -10.809 1.00 97.31 94 LYS A CA 1
ATOM 715 C C . LYS A 1 94 ? -3.498 -0.760 -9.624 1.00 97.31 94 LYS A C 1
ATOM 717 O O . LYS A 1 94 ? -3.441 -1.847 -9.046 1.00 97.31 94 LYS A O 1
ATOM 722 N N . PRO A 1 95 ? -4.378 0.189 -9.251 1.00 96.19 95 PRO A N 1
ATOM 723 C CA . PRO A 1 95 ? -5.334 -0.034 -8.169 1.00 96.19 95 PRO A CA 1
ATOM 724 C C . PRO A 1 95 ? -6.299 -1.174 -8.519 1.00 96.19 95 PRO A C 1
ATOM 726 O O . PRO A 1 95 ? -6.817 -1.229 -9.637 1.00 96.19 95 PRO A O 1
ATOM 729 N N . LEU A 1 96 ? -6.528 -2.075 -7.565 1.00 96.81 96 LEU A N 1
ATOM 730 C CA . LEU A 1 96 ? -7.449 -3.211 -7.682 1.00 96.81 96 LEU A CA 1
ATOM 731 C C . LEU A 1 96 ? -8.683 -3.058 -6.788 1.00 96.81 96 LEU A C 1
ATOM 733 O O . LEU A 1 96 ? -9.719 -3.636 -7.094 1.00 96.81 96 LEU A O 1
ATOM 737 N N . SER A 1 97 ? -8.592 -2.260 -5.723 1.00 97.06 97 SER A N 1
ATOM 738 C CA . SER A 1 97 ? -9.725 -1.893 -4.871 1.00 97.06 97 SER A CA 1
ATOM 739 C C . SER A 1 97 ? -9.755 -0.384 -4.630 1.00 97.06 97 SER A C 1
ATOM 741 O O . SER A 1 97 ? -8.797 0.337 -4.927 1.00 97.06 97 SER A O 1
ATOM 743 N N . ARG A 1 98 ? -10.854 0.105 -4.046 1.00 96.62 98 ARG A N 1
ATOM 744 C CA . ARG A 1 98 ? -10.886 1.440 -3.431 1.00 96.62 98 ARG A CA 1
ATOM 745 C C . ARG A 1 98 ? -10.248 1.394 -2.040 1.00 96.62 98 ARG A C 1
ATOM 747 O O . ARG A 1 98 ? -9.906 0.320 -1.542 1.00 96.62 98 ARG A O 1
ATOM 754 N N . ILE A 1 99 ? -10.092 2.562 -1.417 1.00 97.44 99 ILE A N 1
ATOM 755 C CA . ILE A 1 99 ? -9.741 2.657 0.003 1.00 97.44 99 ILE A CA 1
ATOM 756 C C . ILE A 1 99 ? -10.959 2.245 0.828 1.00 97.44 99 ILE A C 1
ATOM 758 O O . ILE A 1 99 ? -12.027 2.851 0.719 1.00 97.44 99 ILE A O 1
ATOM 762 N N . HIS A 1 100 ? -10.782 1.243 1.681 1.00 97.62 100 HIS A N 1
ATOM 763 C CA . HIS A 1 100 ? -11.798 0.771 2.612 1.00 97.62 100 HIS A CA 1
ATOM 764 C C . HIS A 1 100 ? -11.280 0.810 4.041 1.00 97.62 100 HIS A C 1
ATOM 766 O O . HIS A 1 100 ? -10.090 0.635 4.303 1.00 97.62 100 HIS A O 1
ATOM 772 N N . ARG A 1 101 ? -12.203 0.993 4.987 1.00 96.88 101 ARG A N 1
ATOM 773 C CA . ARG A 1 101 ? -11.931 0.693 6.392 1.00 96.88 101 ARG A CA 1
ATOM 774 C C . ARG A 1 101 ? -11.859 -0.827 6.553 1.00 96.88 101 ARG A C 1
ATOM 776 O O . ARG A 1 101 ? -12.794 -1.526 6.155 1.00 96.88 101 ARG A O 1
ATOM 783 N N . VAL A 1 102 ? -10.769 -1.318 7.131 1.00 97.25 102 VAL A N 1
ATOM 784 C CA . VAL A 1 102 ? -10.533 -2.745 7.383 1.00 97.25 102 VAL A CA 1
ATOM 785 C C . VAL A 1 102 ? -10.727 -3.017 8.879 1.00 97.25 102 VAL A C 1
ATOM 787 O O . VAL A 1 102 ? -10.133 -2.301 9.687 1.00 97.25 102 VAL A O 1
ATOM 790 N N . PRO A 1 103 ? -11.573 -3.988 9.270 1.00 96.31 103 PRO A N 1
ATOM 791 C CA . PRO A 1 103 ? -11.735 -4.375 10.667 1.00 96.31 103 PRO A CA 1
ATOM 792 C C . PRO A 1 103 ? -10.439 -4.935 11.255 1.00 96.31 103 PRO A C 1
ATOM 794 O O . PRO A 1 103 ? -9.690 -5.633 10.564 1.00 96.31 103 PRO A O 1
ATOM 797 N N . ASP A 1 104 ? -10.203 -4.679 12.542 1.00 94.12 104 ASP A N 1
ATOM 798 C CA . ASP A 1 104 ? -8.992 -5.145 13.222 1.00 94.12 104 ASP A CA 1
ATOM 799 C C . ASP A 1 104 ? -8.920 -6.682 13.276 1.00 94.12 104 ASP A C 1
ATOM 801 O O . ASP A 1 104 ? -7.827 -7.245 13.235 1.00 94.12 104 ASP A O 1
ATOM 805 N N . GLU A 1 105 ? -10.065 -7.383 13.273 1.00 94.44 105 GLU A N 1
ATOM 806 C CA . GLU A 1 105 ? -10.088 -8.851 13.210 1.00 94.44 105 GLU A CA 1
ATOM 807 C C . GLU A 1 105 ? -9.561 -9.398 11.873 1.00 94.44 105 GLU A C 1
ATOM 809 O O . GLU A 1 105 ? -9.090 -10.533 11.813 1.00 94.44 105 GLU A O 1
ATOM 814 N N . VAL A 1 106 ? -9.634 -8.600 10.801 1.00 96.00 106 VAL A N 1
ATOM 815 C CA . VAL A 1 106 ? -9.150 -8.975 9.466 1.00 96.00 106 VAL A CA 1
ATOM 816 C C . VAL A 1 106 ? -7.670 -8.634 9.322 1.00 96.00 106 VAL A C 1
ATOM 818 O O . VAL A 1 106 ? -6.885 -9.490 8.9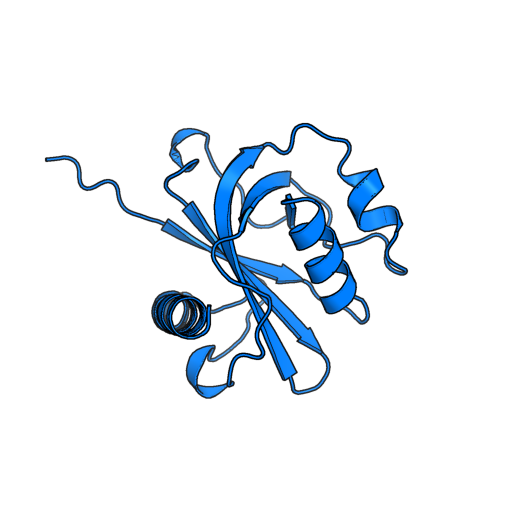13 1.00 96.00 106 VAL A O 1
ATOM 821 N N . CYS A 1 107 ? -7.274 -7.399 9.655 1.00 93.62 107 CYS A N 1
ATOM 822 C CA . CYS A 1 107 ? -5.890 -6.961 9.461 1.00 93.62 107 CYS A CA 1
ATOM 823 C C . CYS A 1 107 ? -4.918 -7.510 10.505 1.00 93.62 107 CYS A C 1
ATOM 825 O O . CYS A 1 107 ? -3.722 -7.565 10.228 1.00 93.62 107 CYS A O 1
ATOM 827 N N . GLY A 1 108 ? -5.409 -7.909 11.681 1.00 91.75 108 GLY A N 1
ATOM 828 C CA . GLY A 1 108 ? -4.549 -8.313 12.783 1.00 91.75 108 GLY A CA 1
ATOM 829 C 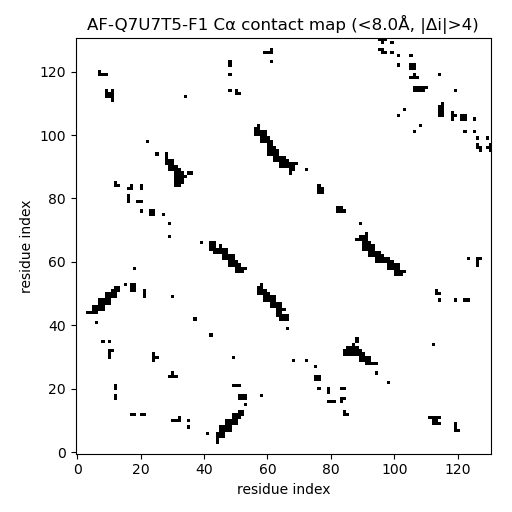C . GLY A 1 108 ? -3.618 -7.176 13.237 1.00 91.75 108 GLY A C 1
ATOM 830 O O . GLY A 1 108 ? -3.964 -5.992 13.102 1.00 91.75 108 GLY A O 1
ATOM 831 N N . PRO A 1 109 ? -2.447 -7.502 13.812 1.00 89.62 109 PRO A N 1
ATOM 832 C CA . PRO A 1 109 ? -1.467 -6.496 14.196 1.00 89.62 109 PRO A CA 1
ATOM 833 C C . PRO A 1 109 ? -0.897 -5.777 12.964 1.00 89.62 109 PRO A C 1
ATOM 835 O O . PRO A 1 109 ? -0.618 -6.390 11.933 1.00 89.62 109 PRO A O 1
ATOM 838 N N . ILE A 1 110 ? -0.719 -4.461 13.103 1.00 91.12 110 ILE A N 1
ATOM 839 C CA . ILE A 1 110 ? 0.006 -3.631 12.137 1.00 91.12 110 ILE A CA 1
ATOM 840 C C . ILE A 1 110 ? 1.395 -3.393 12.719 1.00 91.12 110 ILE A C 1
ATOM 842 O O . ILE A 1 110 ? 1.513 -2.781 13.782 1.00 91.12 110 ILE A O 1
ATOM 846 N N . GLU A 1 111 ? 2.399 -3.922 12.039 1.00 88.81 111 GLU A N 1
ATOM 847 C CA . GLU A 1 111 ? 3.817 -3.825 12.370 1.00 88.81 111 GLU A CA 1
ATOM 848 C C . GLU A 1 111 ? 4.473 -2.683 11.590 1.00 88.81 111 GLU A C 1
ATOM 850 O O . GLU A 1 111 ? 3.807 -1.964 10.844 1.00 88.81 111 GLU A O 1
ATOM 855 N N . ASP A 1 112 ? 5.785 -2.513 11.751 1.00 84.38 112 ASP A N 1
ATOM 856 C CA . ASP A 1 112 ? 6.538 -1.440 11.095 1.00 84.38 112 ASP A CA 1
ATOM 857 C C . ASP A 1 112 ? 6.507 -1.547 9.554 1.00 84.38 112 ASP A C 1
ATOM 859 O O . ASP A 1 112 ? 6.604 -0.530 8.869 1.00 84.38 112 ASP A O 1
ATOM 863 N N . ASP A 1 113 ? 6.308 -2.753 9.000 1.00 84.75 113 ASP A N 1
ATOM 864 C CA . ASP A 1 113 ? 6.122 -3.016 7.561 1.00 84.75 113 ASP A CA 1
ATOM 865 C C . ASP A 1 113 ? 4.632 -3.094 7.135 1.00 84.75 113 ASP A C 1
ATOM 867 O O . ASP A 1 113 ? 4.287 -3.376 5.982 1.00 84.75 113 ASP A O 1
ATOM 871 N N . GLY A 1 114 ? 3.713 -2.798 8.057 1.00 92.56 114 GLY A N 1
ATOM 872 C CA . GLY A 1 114 ? 2.270 -2.788 7.848 1.00 92.56 114 GLY A CA 1
ATOM 873 C C . GLY A 1 114 ? 1.583 -4.091 8.264 1.00 92.56 114 GLY A C 1
ATOM 874 O O . GLY A 1 114 ? 1.694 -4.513 9.407 1.00 92.56 114 GLY A O 1
ATOM 875 N N . VAL A 1 115 ? 0.763 -4.690 7.397 1.00 95.12 115 VAL A N 1
ATOM 876 C CA . VAL A 1 115 ? -0.003 -5.901 7.738 1.00 95.12 115 VAL A CA 1
ATOM 877 C C . VAL A 1 115 ? 0.942 -7.095 7.903 1.00 95.12 115 VAL A C 1
ATOM 879 O O . VAL A 1 115 ? 1.635 -7.474 6.948 1.00 95.12 115 VAL A O 1
ATOM 882 N N . HIS A 1 116 ? 0.900 -7.737 9.076 1.00 94.25 116 HIS A N 1
ATOM 883 C CA . HIS A 1 116 ? 1.665 -8.955 9.359 1.00 94.25 116 HIS A CA 1
ATOM 884 C C . HIS A 1 116 ? 1.389 -10.050 8.316 1.00 94.25 116 HIS A C 1
ATOM 886 O O . HIS A 1 116 ? 0.251 -10.229 7.871 1.00 94.25 116 HIS A O 1
ATOM 892 N N . ALA A 1 117 ? 2.424 -10.807 7.935 1.00 91.88 117 ALA A N 1
ATOM 893 C CA . ALA A 1 117 ? 2.383 -11.773 6.832 1.00 91.88 117 ALA A CA 1
ATOM 894 C C . ALA A 1 117 ? 1.197 -12.753 6.907 1.00 91.88 117 ALA A C 1
ATOM 896 O O . ALA A 1 117 ? 0.509 -12.956 5.905 1.00 91.88 117 ALA A O 1
ATOM 897 N N . ASP A 1 118 ? 0.900 -13.270 8.102 1.00 94.12 118 ASP A N 1
ATOM 898 C CA . ASP A 1 118 ? -0.189 -14.233 8.333 1.00 94.12 118 ASP A CA 1
ATOM 899 C C . ASP A 1 118 ? -1.592 -13.660 8.062 1.00 94.12 118 ASP A C 1
ATOM 901 O O . ASP A 1 118 ? -2.529 -14.409 7.787 1.00 94.12 118 ASP A O 1
ATOM 905 N N . HIS A 1 119 ? -1.747 -12.333 8.092 1.00 96.44 119 HIS A N 1
ATOM 906 C CA . HIS A 1 119 ? -3.020 -11.646 7.857 1.00 96.44 119 HIS A CA 1
ATOM 907 C C . HIS A 1 119 ? -3.155 -11.087 6.436 1.00 96.44 119 HIS A C 1
ATOM 909 O O . HIS A 1 119 ? -4.261 -10.739 6.014 1.00 96.44 119 HIS A O 1
ATOM 915 N N . ARG A 1 120 ? -2.068 -11.035 5.651 1.00 95.75 120 ARG A N 1
ATOM 916 C CA . ARG A 1 120 ? -2.077 -10.434 4.304 1.00 95.75 120 ARG A CA 1
ATOM 917 C C . ARG A 1 120 ? -3.104 -11.091 3.384 1.00 95.75 120 ARG A C 1
ATOM 919 O O . ARG A 1 120 ? -3.832 -10.388 2.692 1.00 95.75 120 ARG A O 1
ATOM 926 N N . ALA A 1 121 ? -3.217 -12.420 3.415 1.00 94.88 121 ALA A N 1
ATOM 927 C CA . ALA A 1 121 ? -4.203 -13.141 2.609 1.00 94.88 121 ALA A CA 1
ATOM 928 C C . ALA A 1 121 ? -5.648 -12.753 2.974 1.00 94.88 121 ALA A C 1
ATOM 930 O O .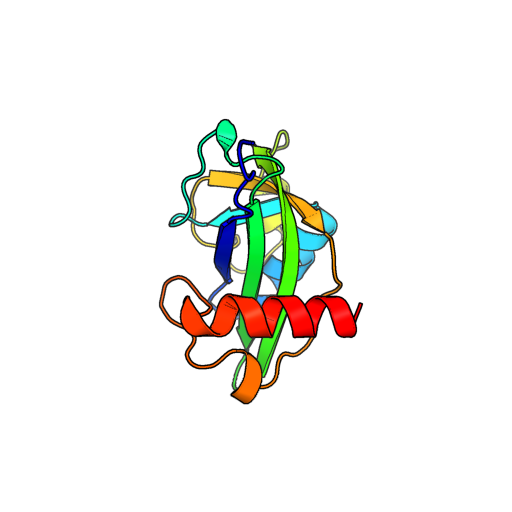 ALA A 1 121 ? -6.455 -12.485 2.085 1.00 94.88 121 ALA A O 1
ATOM 931 N N . ALA A 1 122 ? -5.964 -12.659 4.269 1.00 96.69 122 ALA A N 1
ATOM 932 C CA . ALA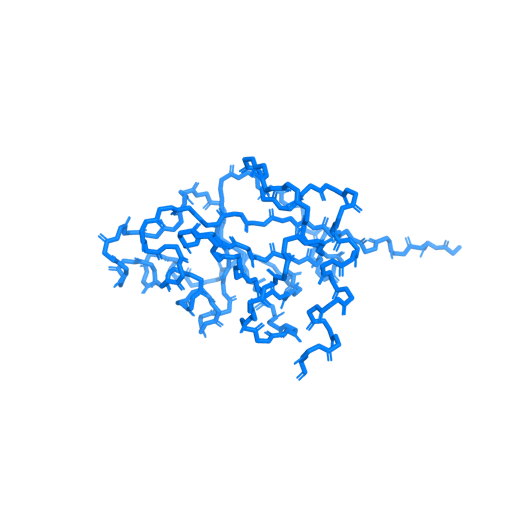 A 1 122 ? -7.292 -12.265 4.737 1.00 96.69 122 ALA A CA 1
ATOM 933 C C . ALA A 1 122 ? -7.642 -10.829 4.312 1.00 96.69 122 ALA A C 1
ATOM 935 O O . ALA A 1 122 ? -8.749 -10.579 3.837 1.00 96.69 122 ALA A O 1
ATOM 936 N N . VAL A 1 123 ? -6.684 -9.902 4.411 1.00 97.19 123 VAL A N 1
ATOM 937 C CA . VAL A 1 123 ? -6.858 -8.513 3.963 1.00 97.19 123 VAL A CA 1
ATOM 938 C C . VAL A 1 123 ? -7.060 -8.428 2.450 1.00 97.19 123 VAL A C 1
ATOM 940 O O . VAL A 1 123 ? -7.940 -7.694 2.007 1.00 97.19 123 VAL A O 1
ATOM 943 N N . VAL A 1 124 ? -6.303 -9.190 1.651 1.00 97.19 124 VAL A N 1
ATOM 944 C CA . VAL A 1 124 ? -6.496 -9.254 0.190 1.00 97.19 124 VAL A CA 1
ATOM 945 C C . VAL A 1 124 ? -7.912 -9.708 -0.149 1.00 97.19 124 VAL A C 1
ATOM 947 O O . VAL A 1 124 ? -8.584 -9.035 -0.925 1.00 97.19 124 VAL A O 1
ATOM 950 N N . HIS A 1 125 ? -8.380 -10.807 0.450 1.00 96.56 125 HIS A N 1
ATOM 951 C CA . HIS A 1 125 ? -9.738 -11.302 0.221 1.00 96.56 125 HIS A CA 1
ATOM 952 C C . HIS A 1 125 ? -10.791 -10.260 0.596 1.00 96.56 125 HIS A C 1
ATOM 954 O O . HIS A 1 125 ? -11.645 -9.938 -0.223 1.00 96.56 125 HIS A O 1
ATOM 960 N N . TYR A 1 126 ? -10.670 -9.656 1.779 1.00 97.50 126 TYR A N 1
ATOM 961 C CA . TYR A 1 126 ? -11.588 -8.610 2.219 1.00 97.50 126 TYR A CA 1
ATOM 962 C C . TYR A 1 126 ? -11.629 -7.414 1.256 1.00 97.50 126 TYR A C 1
ATOM 964 O O . TYR A 1 126 ? -12.704 -6.941 0.903 1.00 97.50 126 TYR A O 1
ATOM 972 N N . LEU A 1 127 ? -10.474 -6.916 0.803 1.00 97.12 127 LEU A N 1
ATOM 973 C CA . LEU A 1 127 ? -10.414 -5.765 -0.104 1.00 97.12 127 LEU A CA 1
ATOM 974 C C . LEU A 1 127 ? -10.970 -6.077 -1.500 1.00 97.12 127 LEU A C 1
ATOM 976 O O . LEU A 1 127 ? -11.530 -5.182 -2.129 1.00 97.12 127 LEU A O 1
ATOM 980 N N . LEU A 1 128 ? -10.825 -7.317 -1.974 1.00 95.62 128 LEU A N 1
ATOM 981 C CA . LEU A 1 128 ? -11.416 -7.772 -3.235 1.00 95.62 128 LEU A CA 1
ATOM 982 C C . LEU A 1 128 ? -12.932 -7.969 -3.129 1.00 95.62 128 LEU A C 1
ATOM 984 O O . LEU A 1 128 ? -13.637 -7.656 -4.080 1.00 95.62 128 LEU A O 1
ATOM 988 N N . ASP A 1 129 ? -13.433 -8.442 -1.987 1.00 94.56 129 ASP A N 1
ATOM 989 C CA . ASP A 1 129 ? -14.871 -8.644 -1.761 1.00 94.56 129 ASP A CA 1
ATOM 990 C C . ASP A 1 129 ? -15.637 -7.318 -1.596 1.00 94.56 129 ASP A C 1
ATOM 992 O O . ASP A 1 129 ? -16.841 -7.251 -1.847 1.00 94.56 129 ASP A O 1
ATOM 996 N N . MET A 1 130 ? -14.952 -6.257 -1.158 1.00 88.31 130 MET A N 1
ATOM 997 C CA . MET A 1 130 ? -15.540 -4.931 -0.926 1.00 88.31 130 MET A CA 1
ATOM 998 C 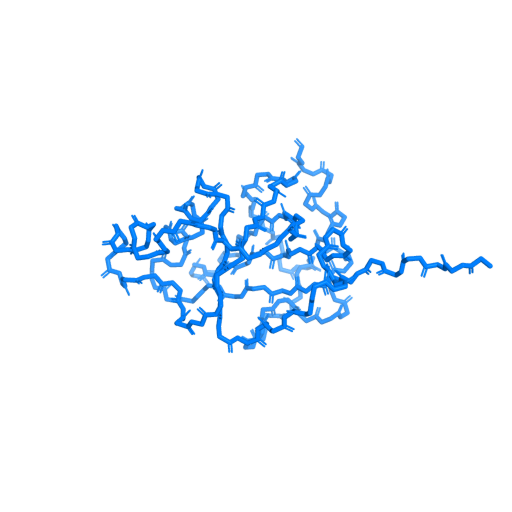C . MET A 1 130 ? -15.503 -3.996 -2.150 1.00 88.31 130 MET A C 1
ATOM 1000 O O . MET A 1 130 ? -16.149 -2.941 -2.109 1.00 88.31 130 MET A O 1
ATOM 1004 N N . GLY A 1 131 ? -14.722 -4.339 -3.182 1.00 62.06 131 GLY A N 1
ATOM 1005 C CA . GLY A 1 131 ? -14.485 -3.532 -4.390 1.00 62.06 131 GLY A CA 1
ATOM 1006 C C . GLY A 1 131 ? -15.505 -3.759 -5.498 1.00 62.06 131 GLY A C 1
ATOM 1007 O O . GLY A 1 131 ? -15.836 -2.755 -6.172 1.00 62.06 131 GLY A O 1
#